Protein AF-A0A1F5VJW8-F1 (afdb_monomer_lite)

Radius of gyration: 27.47 Å; chains: 1; bounding box: 42×67×70 Å

Sequence (124 aa):
MNMHKKTFILLLICGSLFLKILLSDNPSLAISHSSYYDNNPLISVNGFIFTINHAIPSIPENLQYKNAPGYNYFLLKFKARVHAEWKSELKQLGVTLYDYIPVNTYIIKAHAESLEQIKRKPYV

pLDDT: mean 73.02, std 20.91, range [38.06, 97.5]

Structure (mmCIF, N/CA/C/O backbone):
data_AF-A0A1F5VJW8-F1
#
_entry.id   AF-A0A1F5VJW8-F1
#
loop_
_atom_site.group_PDB
_atom_site.id
_atom_site.type_symbol
_atom_site.label_atom_id
_atom_site.label_alt_id
_atom_site.label_comp_id
_atom_site.label_asym_id
_atom_site.label_entity_id
_atom_site.label_seq_id
_atom_site.pdbx_PDB_ins_code
_atom_site.Cartn_x
_atom_site.Cartn_y
_atom_site.Cartn_z
_atom_site.occupancy
_atom_site.B_iso_or_equiv
_atom_site.auth_seq_id
_atom_site.auth_comp_id
_atom_site.auth_asym_id
_atom_site.auth_atom_id
_atom_site.pdbx_PDB_model_num
ATOM 1 N N . MET A 1 1 ? -14.320 -55.282 -55.066 1.00 49.28 1 MET A N 1
ATOM 2 C CA . MET A 1 1 ? -13.474 -54.147 -55.509 1.00 49.28 1 MET A CA 1
ATOM 3 C C . MET A 1 1 ? -14.245 -52.853 -55.238 1.00 49.28 1 MET A C 1
ATOM 5 O O . MET A 1 1 ? -15.161 -52.542 -55.972 1.00 49.28 1 MET A O 1
ATOM 9 N N . ASN A 1 2 ? -14.107 -52.167 -54.102 1.00 47.38 2 ASN A N 1
ATOM 10 C CA . ASN A 1 2 ? -13.032 -51.193 -53.892 1.00 47.38 2 ASN A CA 1
ATOM 11 C C . ASN A 1 2 ? -12.956 -50.757 -52.403 1.00 47.38 2 ASN A C 1
ATOM 13 O O . ASN A 1 2 ? -13.044 -49.575 -52.076 1.00 47.38 2 ASN A O 1
ATOM 17 N N . MET A 1 3 ? -12.781 -51.715 -51.479 1.00 47.25 3 MET A N 1
ATOM 18 C CA . MET A 1 3 ? -12.440 -51.421 -50.070 1.00 47.25 3 MET A CA 1
ATOM 19 C C . MET A 1 3 ? -11.118 -50.641 -49.930 1.00 47.25 3 MET A C 1
ATOM 21 O O . MET A 1 3 ? -10.899 -49.999 -48.912 1.00 47.25 3 MET A O 1
ATOM 25 N N . HIS A 1 4 ? -10.289 -50.597 -50.979 1.00 50.44 4 HIS A N 1
ATOM 26 C CA . HIS A 1 4 ? -9.045 -49.825 -51.016 1.00 50.44 4 HIS A CA 1
ATOM 27 C C . HIS A 1 4 ? -9.227 -48.312 -51.214 1.00 50.44 4 HIS A C 1
ATOM 29 O O . HIS A 1 4 ? -8.312 -47.556 -50.905 1.00 50.44 4 HIS A O 1
ATOM 35 N N . LYS A 1 5 ? -10.394 -47.828 -51.672 1.00 50.66 5 LYS A N 1
ATOM 36 C CA . LYS A 1 5 ? -10.599 -46.379 -51.881 1.00 50.66 5 LYS A CA 1
ATOM 37 C C . LYS A 1 5 ? -10.942 -45.619 -50.596 1.00 50.66 5 LYS A C 1
ATOM 39 O O . LYS A 1 5 ? -10.561 -44.462 -50.458 1.00 50.66 5 LYS A O 1
ATOM 44 N N . LYS A 1 6 ? -11.623 -46.260 -49.637 1.00 48.91 6 LYS A N 1
ATOM 45 C CA . LYS A 1 6 ? -12.031 -45.607 -48.377 1.00 48.91 6 LYS A CA 1
ATOM 46 C C . LYS A 1 6 ? -10.858 -45.436 -47.403 1.00 48.91 6 LYS A C 1
ATOM 48 O O . LYS A 1 6 ? -10.760 -44.396 -46.761 1.00 48.91 6 LYS A O 1
ATOM 53 N N . THR A 1 7 ? -9.923 -46.386 -47.376 1.00 51.72 7 THR A N 1
ATOM 54 C CA . THR A 1 7 ? -8.691 -46.292 -46.572 1.00 51.72 7 THR A CA 1
ATOM 55 C C . THR A 1 7 ? -7.764 -45.174 -47.060 1.00 51.72 7 THR A C 1
ATOM 57 O O . THR A 1 7 ? -7.109 -44.518 -46.257 1.00 51.72 7 THR A O 1
ATOM 60 N N . PHE A 1 8 ? -7.755 -44.898 -48.367 1.00 52.75 8 PHE A N 1
ATOM 61 C CA . PHE A 1 8 ? -6.883 -43.879 -48.957 1.00 52.75 8 PHE A CA 1
ATOM 62 C C . PHE A 1 8 ? -7.337 -42.442 -48.642 1.00 52.75 8 PHE A C 1
ATOM 64 O O . PHE A 1 8 ? -6.511 -41.562 -48.416 1.00 52.75 8 PHE A O 1
ATOM 71 N N . ILE A 1 9 ? -8.651 -42.207 -48.557 1.00 52.88 9 ILE A N 1
ATOM 72 C CA . ILE A 1 9 ? -9.211 -40.887 -48.216 1.00 52.88 9 ILE A CA 1
ATOM 73 C C . ILE A 1 9 ? -9.007 -40.559 -46.727 1.00 52.88 9 ILE A C 1
ATOM 75 O O . ILE A 1 9 ? -8.719 -39.413 -46.390 1.00 52.88 9 ILE A O 1
ATOM 79 N N . LEU A 1 10 ? -9.078 -41.554 -45.834 1.00 48.97 10 LEU A N 1
ATOM 80 C CA . LEU A 1 10 ? -8.850 -41.344 -44.398 1.00 48.97 10 LEU A CA 1
ATOM 81 C C . LEU A 1 10 ? -7.377 -41.001 -44.082 1.00 48.97 10 LEU A C 1
ATOM 83 O O . LEU A 1 10 ? -7.109 -40.167 -43.219 1.00 48.97 10 LEU A O 1
ATOM 87 N N . LEU A 1 11 ? -6.425 -41.571 -44.832 1.00 51.12 11 LEU A N 1
ATOM 88 C CA . LEU A 1 11 ? -4.993 -41.250 -44.725 1.00 51.12 11 LEU A CA 1
ATOM 89 C C . LEU A 1 11 ? -4.659 -39.826 -45.208 1.00 51.12 11 LEU A C 1
ATOM 91 O O . LEU A 1 11 ? -3.816 -39.160 -44.607 1.00 51.12 11 LEU A O 1
ATOM 95 N N . LEU A 1 12 ? -5.356 -39.320 -46.231 1.00 52.62 12 LEU A N 1
ATOM 96 C CA . LEU A 1 12 ? -5.160 -37.958 -46.753 1.00 52.62 12 LEU A CA 1
ATOM 97 C C . LEU A 1 12 ? -5.634 -36.866 -45.780 1.00 52.62 12 LEU A C 1
ATOM 99 O O . LEU A 1 12 ? -4.977 -35.833 -45.644 1.00 52.62 12 LEU A O 1
ATOM 103 N N . ILE A 1 13 ? -6.732 -37.104 -45.057 1.00 53.62 13 ILE A N 1
ATOM 104 C CA . ILE A 1 13 ? -7.255 -36.148 -44.066 1.00 53.62 13 ILE A CA 1
ATOM 105 C C . ILE A 1 13 ? -6.354 -36.113 -42.820 1.00 53.62 13 ILE A C 1
ATOM 107 O O . ILE A 1 13 ? -6.091 -35.039 -42.278 1.00 53.62 13 ILE A O 1
ATOM 111 N N . CYS A 1 14 ? -5.804 -37.260 -42.407 1.00 45.69 14 CYS A N 1
ATOM 112 C CA . CYS A 1 14 ? -4.905 -37.331 -41.254 1.00 45.69 14 CYS A CA 1
ATOM 113 C C . CYS A 1 14 ? -3.530 -36.696 -41.543 1.00 45.69 14 CYS A C 1
ATOM 115 O O . CYS A 1 14 ? -2.987 -36.002 -40.685 1.00 45.69 14 CYS A O 1
ATOM 117 N N . GLY A 1 15 ? -3.000 -36.850 -42.765 1.00 44.81 15 GLY A N 1
ATOM 118 C CA . GLY A 1 15 ? -1.732 -36.230 -43.176 1.00 44.81 15 GLY A CA 1
ATOM 119 C C . GLY A 1 15 ? -1.796 -34.700 -43.277 1.00 44.81 15 GLY A C 1
ATOM 120 O O . GLY A 1 15 ? -0.874 -34.010 -42.845 1.00 44.81 15 GLY A O 1
ATOM 121 N N . SER A 1 16 ? -2.911 -34.146 -43.768 1.00 50.12 16 SER A N 1
ATOM 122 C CA . SER A 1 16 ? -3.102 -32.689 -43.846 1.00 50.12 16 SER A CA 1
ATOM 123 C C . SER A 1 16 ? -3.281 -32.029 -42.475 1.00 50.12 16 SER A C 1
ATOM 125 O O . SER A 1 16 ? -2.937 -30.854 -42.327 1.00 50.12 16 SER A O 1
ATOM 127 N N . LEU A 1 17 ? -3.854 -32.737 -41.498 1.00 47.19 17 LEU A N 1
ATOM 128 C CA . LEU A 1 17 ? -4.081 -32.192 -40.159 1.00 47.19 17 LEU A CA 1
ATOM 129 C C . LEU A 1 17 ? -2.801 -32.248 -39.309 1.00 47.19 17 LEU A C 1
ATOM 131 O O . LEU A 1 17 ? -2.538 -31.324 -38.544 1.00 47.19 17 LEU A O 1
ATOM 135 N N . PHE A 1 18 ? -1.957 -33.264 -39.518 1.00 46.53 18 PHE A N 1
ATOM 136 C CA . PHE A 1 18 ? -0.644 -33.361 -38.873 1.00 46.53 18 PHE A CA 1
ATOM 137 C C . PHE A 1 18 ? 0.361 -32.330 -39.409 1.00 46.53 18 PHE A C 1
ATOM 139 O O . PHE A 1 18 ? 1.159 -31.796 -38.642 1.00 46.53 18 PHE A O 1
ATOM 146 N N . LEU A 1 19 ? 0.285 -31.976 -40.698 1.00 42.38 19 LEU A N 1
ATOM 147 C CA . LEU A 1 19 ? 1.197 -30.991 -41.290 1.00 42.38 19 LEU A CA 1
ATOM 148 C C . LEU A 1 19 ? 0.926 -29.554 -40.809 1.00 42.38 19 LEU A C 1
ATOM 150 O O . LEU A 1 19 ? 1.855 -28.761 -40.707 1.00 42.38 19 LEU A O 1
ATOM 154 N N . LYS A 1 20 ? -0.319 -29.212 -40.446 1.00 44.72 20 LYS A N 1
ATOM 155 C CA . LYS A 1 20 ? -0.644 -27.882 -39.895 1.00 44.72 20 LYS A CA 1
ATOM 156 C C . LYS A 1 20 ? -0.227 -27.709 -38.433 1.00 44.72 20 LYS A C 1
ATOM 158 O O . LYS A 1 20 ? 0.005 -26.582 -38.014 1.00 44.72 20 LYS A O 1
ATOM 163 N N . ILE A 1 21 ? -0.099 -28.800 -37.676 1.00 50.59 21 ILE A N 1
ATOM 164 C CA . ILE A 1 21 ? 0.371 -28.762 -36.280 1.00 50.59 21 ILE A CA 1
ATOM 165 C C . ILE A 1 21 ? 1.907 -28.660 -36.221 1.00 50.59 21 ILE A C 1
ATOM 167 O O . ILE A 1 21 ? 2.442 -28.057 -35.299 1.00 50.59 21 ILE A O 1
ATOM 171 N N . LEU A 1 22 ? 2.611 -29.160 -37.242 1.00 45.88 22 LEU A N 1
ATOM 172 C CA . LEU A 1 22 ? 4.074 -29.093 -37.359 1.00 45.88 22 LEU A CA 1
ATOM 173 C C . LEU A 1 22 ? 4.621 -27.784 -37.959 1.00 45.88 22 LEU A C 1
ATOM 175 O O . LEU A 1 22 ? 5.831 -27.614 -37.994 1.00 45.88 22 LEU A O 1
ATOM 179 N N . LEU A 1 23 ? 3.760 -26.867 -38.416 1.00 44.69 23 LEU A N 1
ATOM 180 C CA . LEU A 1 23 ? 4.150 -25.565 -38.988 1.00 44.69 23 LEU A CA 1
ATOM 181 C C . LEU A 1 23 ? 3.707 -24.364 -38.138 1.00 44.69 23 LEU A C 1
ATOM 183 O O . LEU A 1 23 ? 3.850 -23.220 -38.562 1.00 44.69 23 LEU A O 1
ATOM 187 N N . SER A 1 24 ? 3.206 -24.598 -36.920 1.00 40.00 24 SER A N 1
ATOM 188 C CA . SER A 1 24 ? 3.083 -23.542 -35.910 1.00 40.00 24 SER A CA 1
ATOM 189 C C . SER A 1 24 ? 4.433 -23.329 -35.223 1.00 40.00 24 SER A C 1
ATOM 191 O O . SER A 1 24 ? 4.542 -23.398 -33.996 1.00 40.00 24 SER A O 1
ATOM 193 N N . ASP A 1 25 ? 5.456 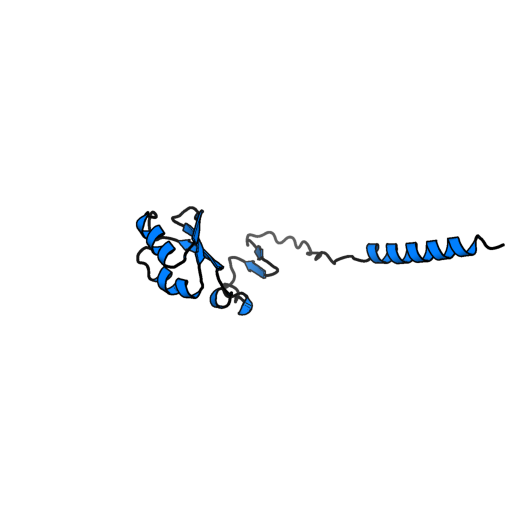-23.046 -36.023 1.00 43.00 25 ASP A N 1
ATOM 194 C CA . ASP A 1 25 ? 6.634 -22.345 -35.547 1.00 43.00 25 ASP A CA 1
ATOM 195 C C . ASP A 1 25 ? 6.154 -20.948 -35.154 1.00 43.00 25 ASP A C 1
ATOM 197 O O . ASP A 1 25 ? 6.113 -20.020 -35.961 1.00 43.00 25 ASP A O 1
ATOM 201 N N . ASN A 1 26 ? 5.729 -20.800 -33.896 1.00 48.19 26 ASN A N 1
ATOM 202 C CA . ASN A 1 26 ? 5.828 -19.506 -33.245 1.00 48.19 26 ASN A CA 1
ATOM 203 C C . ASN A 1 26 ? 7.284 -19.093 -33.453 1.00 48.19 26 ASN A C 1
ATOM 205 O O . ASN A 1 26 ? 8.153 -19.827 -32.974 1.00 48.19 26 ASN A O 1
ATOM 209 N N . PRO A 1 27 ? 7.595 -17.989 -34.152 1.00 44.06 27 PRO A N 1
ATOM 210 C CA . PRO A 1 27 ? 8.949 -17.488 -34.136 1.00 44.06 27 PRO A CA 1
ATOM 211 C C . PRO A 1 27 ? 9.201 -17.037 -32.698 1.00 44.06 27 PRO A C 1
ATOM 213 O O . PRO A 1 27 ? 8.919 -15.902 -32.316 1.00 44.06 27 PRO A O 1
ATOM 216 N N . SER A 1 28 ? 9.686 -17.959 -31.864 1.00 41.97 28 SER A N 1
ATOM 217 C CA . SER A 1 28 ? 10.406 -17.622 -30.656 1.00 41.97 28 SER A CA 1
ATOM 218 C C . SER A 1 28 ? 11.488 -16.674 -31.130 1.00 41.97 28 SER A C 1
ATOM 220 O O . SER A 1 28 ? 12.341 -17.071 -31.924 1.00 41.97 28 SER A O 1
ATOM 222 N N . LEU A 1 29 ? 11.352 -15.412 -30.727 1.00 42.19 29 LEU A N 1
ATOM 223 C CA . LEU A 1 29 ? 12.273 -14.323 -30.993 1.00 42.19 29 LEU A CA 1
ATOM 224 C C . LEU A 1 29 ? 13.698 -14.866 -30.899 1.00 42.19 29 LEU A C 1
ATOM 226 O O . LEU A 1 29 ? 14.205 -15.114 -29.805 1.00 42.19 29 LEU A O 1
ATOM 230 N N . ALA A 1 30 ? 14.319 -15.106 -32.052 1.00 38.06 30 ALA A N 1
ATOM 231 C CA . ALA A 1 30 ? 15.723 -15.442 -32.128 1.00 38.06 30 ALA A CA 1
ATOM 232 C C . ALA A 1 30 ? 16.473 -14.163 -31.757 1.00 38.06 30 ALA A C 1
ATOM 234 O O . ALA A 1 30 ? 16.794 -13.333 -32.606 1.00 38.06 30 ALA A O 1
ATOM 235 N N . ILE A 1 31 ? 16.669 -13.959 -30.455 1.00 45.03 31 ILE A N 1
ATOM 236 C CA . ILE A 1 31 ? 17.540 -12.913 -29.944 1.00 45.03 31 ILE A CA 1
ATOM 237 C C . ILE A 1 31 ? 18.945 -13.331 -30.364 1.00 45.03 31 ILE A C 1
ATOM 239 O O . ILE A 1 31 ? 19.532 -14.261 -29.810 1.00 45.03 31 ILE A O 1
ATOM 243 N N . SER A 1 32 ? 19.443 -12.662 -31.402 1.00 39.34 32 SER A N 1
ATOM 244 C CA . SER A 1 32 ? 20.856 -12.618 -31.751 1.00 39.34 32 SER A CA 1
ATOM 245 C C . SER A 1 32 ? 21.653 -12.389 -30.463 1.00 39.34 32 SER A C 1
ATOM 247 O O . SER A 1 32 ? 21.560 -11.326 -29.848 1.00 39.34 32 SER A O 1
ATOM 249 N N . HIS A 1 33 ? 22.379 -13.417 -30.018 1.00 43.47 33 HIS A N 1
ATOM 250 C CA . HIS A 1 33 ? 23.322 -13.334 -28.906 1.00 43.47 33 HIS A CA 1
ATOM 251 C C . HIS A 1 33 ? 24.513 -12.478 -29.359 1.00 43.47 33 HIS A C 1
ATOM 253 O O . HIS A 1 33 ? 25.561 -12.982 -29.758 1.00 43.47 33 HIS A O 1
ATOM 259 N N . SER A 1 34 ? 24.327 -11.161 -29.345 1.00 42.00 34 SER A N 1
ATOM 260 C CA . SER A 1 34 ? 25.424 -10.203 -29.359 1.00 42.00 34 SER A CA 1
ATOM 261 C C . SER A 1 34 ? 26.086 -10.245 -27.985 1.00 42.00 34 SER A C 1
ATOM 263 O O . SER A 1 34 ? 25.433 -10.037 -26.962 1.00 42.00 34 SER A O 1
ATOM 265 N N . SER A 1 35 ? 27.379 -10.557 -27.964 1.00 43.97 35 SER A N 1
ATOM 266 C CA . SER A 1 35 ? 28.250 -10.693 -26.795 1.00 43.97 35 SER A CA 1
ATOM 267 C C . SER A 1 35 ? 28.555 -9.346 -26.123 1.00 43.97 35 SER A C 1
ATOM 269 O O . SER A 1 35 ? 29.714 -8.985 -25.935 1.00 43.97 35 SER A O 1
ATOM 271 N N . TYR A 1 36 ? 27.513 -8.599 -25.768 1.00 41.34 36 TYR A N 1
ATOM 272 C CA . TYR A 1 36 ? 27.586 -7.323 -25.061 1.00 41.34 36 TYR A CA 1
ATOM 273 C C . TYR A 1 36 ? 27.004 -7.480 -23.648 1.00 41.34 36 TYR A C 1
ATOM 275 O O . TYR A 1 36 ? 26.080 -6.779 -23.241 1.00 41.34 36 TYR A O 1
ATOM 283 N N . TYR A 1 37 ? 27.509 -8.459 -22.895 1.00 46.69 37 TYR A N 1
ATOM 284 C CA . TYR A 1 37 ? 27.322 -8.470 -21.447 1.00 46.69 37 TYR A CA 1
ATOM 285 C C . TYR A 1 37 ? 28.237 -7.401 -20.856 1.00 46.69 37 TYR A C 1
ATOM 287 O O . TYR A 1 37 ? 29.388 -7.684 -20.545 1.00 46.69 37 TYR A O 1
ATOM 295 N N . ASP A 1 38 ? 27.727 -6.176 -20.721 1.00 48.44 38 ASP A N 1
ATOM 296 C CA . ASP A 1 38 ? 28.375 -5.168 -19.885 1.00 48.44 38 ASP A CA 1
ATOM 297 C C . ASP A 1 38 ? 27.319 -4.282 -19.188 1.00 48.44 38 ASP A C 1
ATOM 299 O O . ASP A 1 38 ? 26.809 -3.287 -19.701 1.00 48.44 38 ASP A O 1
ATOM 303 N N . ASN A 1 39 ? 26.957 -4.738 -17.986 1.00 52.50 39 ASN A N 1
ATOM 304 C CA . ASN A 1 39 ? 26.549 -3.964 -16.804 1.00 52.50 39 ASN A CA 1
ATOM 305 C C . ASN A 1 39 ? 25.221 -3.192 -16.765 1.00 52.50 39 ASN A C 1
ATOM 307 O O . ASN A 1 39 ? 24.956 -2.546 -15.752 1.00 52.50 39 ASN A O 1
ATOM 311 N N . ASN A 1 40 ? 24.341 -3.292 -17.759 1.00 55.50 40 ASN A N 1
ATOM 312 C CA . ASN A 1 40 ? 22.993 -2.723 -17.645 1.00 55.50 40 ASN A CA 1
ATOM 313 C C . ASN A 1 40 ? 21.947 -3.811 -17.370 1.00 55.50 40 ASN A C 1
ATOM 315 O O . ASN A 1 40 ? 21.619 -4.552 -18.296 1.00 55.50 40 ASN A O 1
ATOM 319 N N . PRO A 1 41 ? 21.381 -3.924 -16.147 1.00 56.91 41 PRO A N 1
ATOM 320 C CA . PRO A 1 41 ? 20.227 -4.782 -15.919 1.00 56.91 41 PRO A CA 1
ATOM 321 C C . PRO A 1 41 ? 19.069 -4.309 -16.805 1.00 56.91 41 PRO A C 1
ATOM 323 O O . PRO A 1 41 ? 18.421 -3.293 -16.548 1.00 56.91 41 PRO A O 1
ATOM 326 N N . LEU A 1 42 ? 18.857 -5.055 -17.886 1.00 62.47 42 LEU A N 1
ATOM 327 C CA . LEU A 1 42 ? 17.676 -5.004 -18.730 1.00 62.47 42 LEU A CA 1
ATOM 328 C C . LEU A 1 42 ? 16.549 -5.696 -17.967 1.00 62.47 42 LEU A C 1
ATOM 330 O O . LEU A 1 42 ? 16.562 -6.912 -17.783 1.00 62.47 42 LEU A O 1
ATOM 334 N N . ILE A 1 43 ? 15.581 -4.916 -17.502 1.00 66.31 43 ILE A N 1
ATOM 335 C CA . ILE A 1 43 ? 14.346 -5.433 -16.918 1.00 66.31 43 ILE A CA 1
ATOM 336 C C . ILE A 1 43 ? 13.322 -5.484 -18.048 1.00 66.31 43 ILE A C 1
ATOM 338 O O . ILE A 1 43 ? 13.101 -4.473 -18.710 1.00 66.31 43 ILE A O 1
ATOM 342 N N . SER A 1 44 ? 12.690 -6.637 -18.280 1.00 62.81 44 SER A N 1
ATOM 343 C CA . SER A 1 44 ? 11.586 -6.749 -19.236 1.00 62.81 44 SER A CA 1
ATOM 344 C C . SER A 1 44 ? 10.294 -7.185 -18.555 1.00 62.81 44 SER A C 1
ATOM 346 O O . SER A 1 44 ? 10.282 -8.168 -17.818 1.00 62.81 44 SER A O 1
ATOM 348 N N . VAL A 1 45 ? 9.206 -6.454 -18.804 1.00 64.81 45 VAL A N 1
ATOM 349 C CA . VAL A 1 45 ? 7.857 -6.772 -18.312 1.00 64.81 45 VAL A CA 1
ATOM 350 C C . VAL A 1 45 ? 6.869 -6.575 -19.458 1.00 64.81 45 VAL A C 1
ATOM 352 O O . VAL A 1 45 ? 6.756 -5.474 -19.987 1.00 64.81 45 VAL A O 1
ATOM 355 N N . ASN A 1 46 ? 6.148 -7.628 -19.856 1.00 62.06 46 ASN A N 1
ATOM 356 C CA . ASN A 1 46 ? 5.140 -7.591 -20.931 1.00 62.06 46 ASN A CA 1
ATOM 357 C C . ASN A 1 46 ? 5.632 -6.948 -22.246 1.00 62.06 46 ASN A C 1
ATOM 359 O O . ASN A 1 46 ? 4.909 -6.179 -22.875 1.00 62.06 46 ASN A O 1
ATOM 363 N N . GLY A 1 47 ? 6.876 -7.227 -22.649 1.00 65.31 47 GLY A N 1
ATOM 364 C CA . GLY A 1 47 ? 7.472 -6.670 -23.871 1.00 65.31 47 GLY A CA 1
ATOM 365 C C . GLY A 1 47 ? 8.005 -5.240 -23.731 1.00 65.31 47 GLY A C 1
ATOM 366 O O . GLY A 1 47 ? 8.649 -4.744 -24.652 1.00 65.31 47 GLY A O 1
ATOM 367 N N . PHE A 1 48 ? 7.817 -4.594 -22.577 1.00 61.41 48 PHE A N 1
ATOM 368 C CA . PHE A 1 48 ? 8.493 -3.342 -22.253 1.00 61.41 48 PHE A CA 1
ATOM 369 C C . PHE A 1 48 ? 9.874 -3.646 -21.699 1.00 61.41 48 PHE A C 1
ATOM 371 O O . PHE A 1 48 ? 10.007 -4.449 -20.777 1.00 61.41 48 PHE A O 1
ATOM 378 N N . ILE A 1 49 ? 10.892 -3.015 -22.272 1.00 65.06 49 ILE A N 1
ATOM 379 C CA . ILE A 1 49 ? 12.288 -3.171 -21.879 1.00 65.06 49 ILE A CA 1
ATOM 380 C C . ILE A 1 49 ? 12.733 -1.872 -21.205 1.00 65.06 49 ILE A C 1
ATOM 382 O O . ILE A 1 49 ? 12.617 -0.793 -21.784 1.00 65.06 49 ILE A O 1
ATOM 386 N N . PHE A 1 50 ? 13.241 -1.987 -19.982 1.00 67.75 50 PHE A N 1
ATOM 387 C CA . PHE A 1 50 ? 13.729 -0.885 -19.164 1.00 67.75 50 PHE A CA 1
ATOM 388 C C . PHE A 1 50 ? 15.208 -1.119 -18.869 1.00 67.75 50 PHE A C 1
ATOM 390 O O . PHE A 1 50 ? 15.604 -2.208 -18.455 1.00 67.75 50 PHE A O 1
ATOM 397 N N . THR A 1 51 ? 16.022 -0.087 -19.046 1.00 67.31 51 THR A N 1
ATOM 398 C CA . THR A 1 51 ? 17.429 -0.080 -18.633 1.00 67.31 51 THR A CA 1
ATOM 399 C C . THR A 1 51 ? 17.602 0.961 -17.540 1.00 67.31 51 THR A C 1
ATOM 401 O O . THR A 1 51 ? 17.144 2.090 -17.711 1.00 67.31 51 THR A O 1
ATOM 404 N N . ILE A 1 52 ? 18.296 0.618 -16.454 1.00 67.12 52 ILE A N 1
ATOM 405 C CA . ILE A 1 52 ? 18.506 1.517 -15.300 1.00 67.12 52 ILE A CA 1
ATOM 406 C C . ILE A 1 52 ? 19.154 2.868 -15.653 1.00 67.12 52 ILE A C 1
ATOM 408 O O . ILE A 1 52 ? 18.964 3.837 -14.928 1.00 67.12 52 ILE A O 1
ATOM 412 N N . ASN A 1 53 ? 19.876 2.939 -16.775 1.00 67.75 53 ASN A N 1
ATOM 413 C CA . ASN A 1 53 ? 20.617 4.124 -17.209 1.00 67.75 53 ASN A CA 1
ATOM 414 C C . ASN A 1 53 ? 19.864 4.989 -18.233 1.00 67.75 53 ASN A C 1
ATOM 416 O O . ASN A 1 53 ? 20.411 5.982 -18.706 1.00 67.75 53 ASN A O 1
ATOM 420 N N . HIS A 1 54 ? 18.636 4.622 -18.606 1.00 63.31 54 HIS A N 1
ATOM 421 C CA . HIS A 1 54 ? 17.818 5.421 -19.519 1.00 63.31 54 HIS A CA 1
ATOM 422 C C . HIS A 1 54 ? 16.683 6.108 -18.761 1.00 63.31 54 HIS A C 1
ATOM 424 O O . HIS A 1 54 ? 16.280 5.681 -17.680 1.00 63.31 54 HIS A O 1
ATOM 430 N N . ALA A 1 55 ? 16.172 7.196 -19.345 1.00 63.81 55 ALA A N 1
ATOM 431 C CA . ALA A 1 55 ? 15.009 7.903 -18.829 1.00 63.81 55 ALA A CA 1
ATOM 432 C C . ALA A 1 55 ? 13.851 6.928 -18.561 1.00 63.81 55 ALA A C 1
ATOM 434 O O . ALA A 1 55 ? 13.644 5.979 -19.319 1.00 63.81 55 ALA A O 1
ATOM 435 N N . ILE A 1 56 ? 13.094 7.187 -17.489 1.00 65.62 56 ILE A N 1
ATOM 436 C CA . ILE A 1 56 ? 11.871 6.448 -17.159 1.00 65.62 56 ILE A CA 1
ATOM 437 C C . ILE A 1 56 ? 10.995 6.436 -18.420 1.00 65.62 56 ILE A C 1
ATOM 439 O O . ILE A 1 56 ? 10.613 7.516 -18.884 1.00 65.62 56 ILE A O 1
ATOM 443 N N . PRO A 1 57 ? 10.703 5.270 -19.020 1.00 69.75 57 PRO A N 1
ATOM 444 C CA . PRO A 1 57 ? 9.934 5.250 -20.248 1.00 69.75 57 PRO A CA 1
ATOM 445 C C . PRO A 1 57 ? 8.519 5.740 -19.967 1.00 69.75 57 PRO A C 1
ATOM 447 O O . PRO A 1 57 ? 7.940 5.484 -18.908 1.00 69.75 57 PRO A O 1
ATOM 450 N N . SER A 1 58 ? 7.967 6.458 -20.941 1.00 75.75 58 SER A N 1
ATOM 451 C CA . SER A 1 58 ? 6.588 6.919 -20.866 1.00 75.75 58 SER A CA 1
ATOM 452 C C . SER A 1 58 ? 5.660 5.711 -20.771 1.00 75.75 58 SER A C 1
ATOM 454 O O . SER A 1 58 ? 5.662 4.845 -21.647 1.00 75.75 58 SER A O 1
ATOM 456 N N . ILE A 1 59 ? 4.885 5.639 -19.690 1.00 75.56 59 ILE A N 1
ATOM 457 C CA . ILE A 1 59 ? 3.895 4.582 -19.495 1.00 75.56 59 ILE A CA 1
ATOM 458 C C . ILE A 1 59 ? 2.673 4.930 -20.360 1.00 75.56 59 ILE A C 1
ATOM 460 O O . ILE A 1 59 ? 2.103 6.011 -20.164 1.00 75.56 59 ILE A O 1
ATOM 464 N N . PRO A 1 60 ? 2.239 4.050 -21.285 1.00 77.31 60 PRO A N 1
ATOM 465 C CA . PRO A 1 60 ? 1.037 4.262 -22.090 1.00 77.31 60 PRO A CA 1
ATOM 466 C C . PRO A 1 60 ? -0.176 4.608 -21.230 1.00 77.31 60 PRO A C 1
ATOM 468 O O . PRO A 1 60 ? -0.334 4.067 -20.138 1.00 77.31 60 PRO A O 1
ATOM 471 N N . GLU A 1 61 ? -1.049 5.492 -21.712 1.00 79.38 61 GLU A N 1
ATOM 472 C CA . GLU A 1 61 ? -2.180 6.008 -20.929 1.00 79.38 61 GLU A CA 1
ATOM 473 C C . GLU A 1 61 ? -3.081 4.894 -20.372 1.00 79.38 61 GLU A C 1
ATOM 475 O O . GLU A 1 61 ? -3.498 4.952 -19.216 1.00 79.38 61 GLU A O 1
ATOM 480 N N . ASN A 1 62 ? -3.303 3.833 -21.145 1.00 74.25 62 ASN A N 1
ATOM 481 C CA . ASN A 1 62 ? -4.085 2.664 -20.742 1.00 74.25 62 ASN A CA 1
ATOM 482 C C . ASN A 1 62 ? -3.404 1.783 -19.675 1.00 74.25 62 ASN A C 1
ATOM 484 O O . ASN A 1 62 ? -4.056 0.912 -19.107 1.00 74.25 62 ASN A O 1
ATOM 488 N N . LEU A 1 63 ? -2.109 1.982 -19.416 1.00 73.31 63 LEU A N 1
ATOM 489 C CA . LEU A 1 63 ? -1.340 1.296 -18.373 1.00 73.31 63 LEU A CA 1
ATOM 490 C C . LEU A 1 63 ? -1.051 2.200 -17.165 1.00 73.31 63 LEU A C 1
ATOM 492 O O . LEU A 1 63 ? -0.457 1.753 -16.183 1.00 73.31 63 LEU A O 1
ATOM 496 N N . GLN A 1 64 ? -1.457 3.473 -17.206 1.00 77.69 64 GLN A N 1
ATOM 497 C CA . GLN A 1 64 ? -1.303 4.375 -16.070 1.00 77.69 64 GLN A CA 1
ATOM 498 C C . GLN A 1 64 ? -2.318 4.012 -14.983 1.00 77.69 64 GLN A C 1
ATOM 500 O O . GLN A 1 64 ? -3.518 3.939 -15.234 1.00 77.69 64 GLN A O 1
ATOM 505 N N . TYR A 1 65 ? -1.847 3.850 -13.744 1.00 75.69 65 TYR A N 1
ATOM 506 C CA . TYR A 1 65 ? -2.680 3.414 -12.614 1.00 75.69 65 TYR A CA 1
ATOM 507 C C . TYR A 1 65 ? -3.912 4.301 -12.363 1.00 75.69 65 TYR A C 1
ATOM 509 O O . TYR A 1 65 ? -4.917 3.815 -11.857 1.00 75.69 65 TYR A O 1
ATOM 517 N N . LYS A 1 66 ? -3.853 5.592 -12.723 1.00 74.19 66 LYS A N 1
ATOM 518 C CA . LYS A 1 66 ? -4.985 6.529 -12.610 1.00 74.19 66 LYS A CA 1
ATOM 519 C C . LYS A 1 66 ? -6.168 6.166 -13.514 1.00 74.19 66 LYS A C 1
ATOM 521 O O . LYS A 1 66 ? -7.284 6.577 -13.232 1.00 74.19 66 LYS A O 1
ATOM 526 N N . ASN A 1 67 ? -5.914 5.399 -14.571 1.00 73.75 67 ASN A N 1
ATOM 527 C CA . ASN A 1 67 ? -6.905 4.977 -15.555 1.00 73.75 67 ASN A CA 1
ATOM 528 C C . ASN A 1 67 ? -7.317 3.509 -15.357 1.00 73.75 67 ASN A C 1
ATOM 530 O O . ASN A 1 67 ? -8.147 2.998 -16.105 1.00 73.75 67 ASN A O 1
ATOM 534 N N . ALA A 1 68 ? -6.736 2.819 -14.369 1.00 72.69 68 ALA A N 1
ATOM 535 C CA . ALA A 1 68 ? -7.069 1.436 -14.073 1.00 72.69 68 ALA A CA 1
ATOM 536 C C . ALA A 1 68 ? -8.383 1.383 -13.269 1.00 72.69 68 ALA A C 1
ATOM 538 O O . ALA A 1 68 ? -8.442 1.938 -12.167 1.00 72.69 68 ALA A O 1
ATOM 539 N N . PRO A 1 69 ? -9.442 0.727 -13.776 1.00 75.38 69 PRO A N 1
ATOM 540 C CA . PRO A 1 69 ? -10.727 0.690 -13.089 1.00 75.38 69 PRO A CA 1
ATOM 541 C C . PRO A 1 69 ? -10.644 -0.098 -11.772 1.00 75.38 69 PRO A C 1
ATOM 543 O O . PRO A 1 69 ? -9.985 -1.135 -11.687 1.00 75.38 69 PRO A O 1
ATOM 546 N N . GLY A 1 70 ? -11.363 0.367 -10.748 1.00 85.50 70 GLY A N 1
ATOM 547 C CA . GLY A 1 70 ? -11.568 -0.365 -9.499 1.00 85.50 70 GLY A CA 1
ATOM 5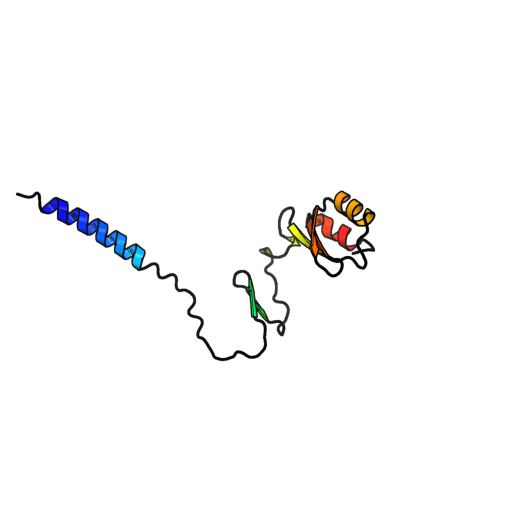48 C C . GLY A 1 70 ? -10.363 -0.399 -8.549 1.00 85.50 70 GLY A C 1
ATOM 549 O O . GLY A 1 70 ? -9.603 0.560 -8.410 1.00 85.50 70 GLY A O 1
ATOM 550 N N . TYR A 1 71 ? -10.242 -1.508 -7.813 1.00 89.19 71 TYR A N 1
ATOM 551 C CA . TYR A 1 71 ? -9.215 -1.695 -6.787 1.00 89.19 71 TYR A CA 1
ATOM 552 C C . TYR A 1 71 ? -7.926 -2.256 -7.380 1.00 89.19 71 TYR A C 1
ATOM 554 O O . TYR A 1 71 ? -7.889 -3.408 -7.819 1.00 89.19 71 TYR A O 1
ATOM 562 N N . ASN A 1 72 ? -6.856 -1.475 -7.283 1.00 90.75 72 ASN A N 1
ATOM 563 C CA . ASN A 1 72 ? -5.542 -1.801 -7.822 1.00 90.75 72 ASN A CA 1
ATOM 564 C C . ASN A 1 72 ? -4.522 -2.034 -6.706 1.00 90.75 72 ASN A C 1
ATOM 566 O O . ASN A 1 72 ? -4.740 -1.640 -5.556 1.00 90.75 72 ASN A O 1
ATOM 570 N N . TYR A 1 73 ? -3.418 -2.694 -7.054 1.00 92.81 73 TYR A N 1
ATOM 571 C CA . TYR A 1 73 ? -2.325 -2.981 -6.131 1.00 92.81 73 TYR A CA 1
ATOM 572 C C . TYR A 1 73 ? -1.278 -1.869 -6.149 1.00 92.81 73 TYR A C 1
ATOM 574 O O . TYR A 1 73 ? -0.868 -1.413 -7.215 1.00 92.81 73 TYR A O 1
ATOM 582 N N . PHE A 1 74 ? -0.817 -1.470 -4.966 1.00 93.06 74 PHE A N 1
ATOM 583 C CA . PHE A 1 74 ? 0.199 -0.436 -4.787 1.00 93.06 74 PHE A CA 1
ATOM 584 C C . PHE A 1 74 ? 1.206 -0.837 -3.714 1.00 93.06 74 PHE A C 1
ATOM 586 O O . PHE A 1 74 ? 0.907 -1.637 -2.828 1.00 93.06 74 PHE A O 1
ATOM 593 N N . LEU A 1 75 ? 2.387 -0.225 -3.771 1.00 94.75 75 LEU A N 1
ATOM 594 C CA . LEU A 1 75 ? 3.342 -0.236 -2.672 1.00 94.75 75 LEU A CA 1
ATOM 595 C C . LEU A 1 75 ? 3.152 1.027 -1.838 1.00 94.75 75 LEU A C 1
ATOM 597 O O . LEU A 1 75 ? 3.307 2.139 -2.344 1.00 94.75 75 LEU A O 1
ATOM 601 N N . LEU A 1 76 ? 2.825 0.852 -0.562 1.00 95.81 76 LEU A N 1
ATOM 602 C CA . LEU A 1 76 ? 2.707 1.939 0.397 1.00 95.81 76 LEU A CA 1
ATOM 603 C C . LEU A 1 76 ? 3.911 1.923 1.329 1.00 95.81 76 LEU A C 1
ATOM 605 O O . LEU A 1 76 ? 4.011 1.056 2.198 1.00 95.81 76 LEU A O 1
ATOM 609 N N . LYS A 1 77 ? 4.812 2.885 1.149 1.00 96.50 77 LYS A N 1
ATOM 610 C CA . LYS A 1 77 ? 5.936 3.108 2.054 1.00 96.50 77 LYS A CA 1
ATOM 611 C C . LYS A 1 77 ? 5.522 4.074 3.157 1.00 96.50 77 LYS A C 1
ATOM 613 O O . LYS A 1 77 ? 4.961 5.124 2.876 1.00 96.50 77 LYS A O 1
ATOM 618 N N . PHE A 1 78 ? 5.823 3.715 4.395 1.00 96.19 78 PHE A N 1
ATOM 619 C CA . PHE A 1 78 ? 5.634 4.556 5.566 1.00 96.19 78 PHE A CA 1
ATOM 620 C C . PHE A 1 78 ? 6.953 5.243 5.934 1.00 96.19 78 PHE A C 1
ATOM 622 O O . PHE A 1 78 ? 8.040 4.672 5.784 1.00 96.19 78 PHE A O 1
ATOM 629 N N . LYS A 1 79 ? 6.869 6.460 6.475 1.00 94.75 79 LYS A N 1
ATOM 630 C CA . LYS A 1 79 ? 8.034 7.248 6.911 1.00 94.75 79 LYS A CA 1
ATOM 631 C C . LYS A 1 79 ? 8.762 6.650 8.119 1.00 94.75 79 LYS A C 1
ATOM 633 O O . LYS A 1 79 ? 9.942 6.920 8.316 1.00 94.75 79 LYS A O 1
ATOM 638 N N . ALA A 1 80 ? 8.077 5.838 8.921 1.00 93.75 80 ALA A N 1
ATOM 639 C CA . ALA A 1 80 ? 8.617 5.215 10.127 1.00 93.75 80 ALA A CA 1
ATOM 640 C C . ALA A 1 80 ? 8.010 3.821 10.354 1.00 93.75 80 ALA A C 1
ATOM 642 O O . ALA A 1 80 ? 7.227 3.331 9.535 1.00 93.75 80 ALA A O 1
ATOM 643 N N . ARG A 1 81 ? 8.383 3.182 11.474 1.00 92.62 81 ARG A N 1
ATOM 644 C CA . ARG A 1 81 ? 7.799 1.905 11.905 1.00 92.62 81 ARG A CA 1
ATOM 645 C C . ARG A 1 81 ? 6.274 2.018 11.896 1.00 92.62 81 ARG A C 1
ATOM 647 O O . ARG A 1 81 ? 5.719 2.969 12.425 1.00 92.62 81 ARG A O 1
ATOM 654 N N . VAL A 1 82 ? 5.609 1.037 11.294 1.00 93.00 82 VAL A N 1
ATOM 655 C CA . VAL A 1 82 ? 4.156 1.079 11.100 1.00 93.00 82 VAL A CA 1
ATOM 656 C C . VAL A 1 82 ? 3.422 0.793 12.406 1.00 93.00 82 VAL A C 1
ATOM 658 O O . VAL A 1 82 ? 3.579 -0.283 12.987 1.00 93.00 82 VAL A O 1
ATOM 661 N N . HIS A 1 83 ? 2.581 1.736 12.825 1.00 94.56 83 HIS A N 1
ATOM 662 C CA . HIS A 1 83 ? 1.736 1.612 14.007 1.00 94.56 83 HIS A CA 1
ATOM 663 C C . HIS A 1 83 ? 0.342 1.037 13.684 1.00 94.56 83 HIS A C 1
ATOM 665 O O . HIS A 1 83 ? -0.092 1.005 12.528 1.00 94.56 83 HIS A O 1
ATOM 671 N N . ALA A 1 84 ? -0.361 0.517 14.696 1.00 95.44 84 ALA A N 1
ATOM 672 C CA . ALA A 1 84 ? -1.655 -0.147 14.508 1.00 95.44 84 ALA A CA 1
ATOM 673 C C . ALA A 1 84 ? -2.757 0.841 14.094 1.00 95.44 84 ALA A C 1
ATOM 675 O O . ALA A 1 84 ? -3.560 0.537 13.209 1.00 95.44 84 ALA A O 1
ATOM 676 N N . GLU A 1 85 ? -2.736 2.035 14.675 1.00 96.75 85 GLU A N 1
ATOM 677 C CA . GLU A 1 85 ? -3.631 3.151 14.393 1.00 96.75 85 GLU A CA 1
ATOM 678 C C . GLU A 1 85 ? -3.570 3.579 12.921 1.00 96.75 85 GLU A C 1
ATOM 680 O O . GLU A 1 85 ? -4.611 3.704 12.280 1.00 96.75 85 GLU A O 1
ATOM 685 N N . TRP A 1 86 ? -2.374 3.661 12.329 1.00 96.81 86 TRP A N 1
ATOM 686 C CA . TRP A 1 86 ? -2.205 4.023 10.917 1.00 96.81 86 TRP A CA 1
ATOM 687 C C . TRP A 1 86 ? -2.830 2.981 9.989 1.00 96.81 86 TRP A C 1
ATOM 689 O O . TRP A 1 86 ? -3.491 3.319 9.011 1.00 96.81 86 TRP A O 1
ATOM 699 N N . LYS A 1 87 ? -2.682 1.691 10.317 1.00 95.81 87 LYS A N 1
ATOM 700 C CA . LYS A 1 87 ? -3.332 0.608 9.562 1.00 95.81 87 LYS A CA 1
ATOM 701 C C . LYS A 1 87 ? -4.853 0.691 9.670 1.00 95.81 87 LYS A C 1
ATOM 703 O O . LYS A 1 87 ? -5.540 0.426 8.688 1.00 95.81 87 LYS A O 1
ATOM 708 N N . SER A 1 88 ? -5.375 1.041 10.846 1.00 96.81 88 SER A N 1
ATOM 709 C CA . SER A 1 88 ? -6.814 1.210 11.061 1.00 96.81 88 SER A CA 1
ATOM 710 C C . SER A 1 88 ? -7.371 2.382 10.253 1.00 96.81 88 SER A C 1
ATOM 712 O O . SER A 1 88 ? -8.379 2.221 9.568 1.00 96.81 88 SER A O 1
ATOM 714 N N . GLU A 1 89 ? -6.690 3.529 10.260 1.00 96.44 89 GLU A N 1
ATOM 715 C CA . GLU A 1 89 ? -7.069 4.686 9.442 1.00 96.44 89 GLU A CA 1
ATOM 716 C C . GLU A 1 89 ? -7.086 4.356 7.946 1.00 96.44 89 GLU A C 1
ATOM 718 O O . GLU A 1 89 ? -8.029 4.709 7.244 1.00 96.44 89 GLU A O 1
ATOM 723 N N . LEU A 1 90 ? -6.066 3.656 7.443 1.00 96.62 90 LEU A N 1
ATOM 724 C CA . LEU A 1 90 ? -6.012 3.260 6.034 1.00 96.62 90 LEU A CA 1
ATOM 725 C C . LEU A 1 90 ? -7.168 2.322 5.666 1.00 96.62 90 LEU A C 1
ATOM 727 O O . LEU A 1 90 ? -7.788 2.493 4.617 1.00 96.62 90 LEU A O 1
ATOM 731 N N . LYS A 1 91 ? -7.519 1.374 6.540 1.00 96.19 91 LYS A N 1
ATOM 732 C CA . LYS A 1 91 ? -8.680 0.496 6.327 1.00 96.19 91 LYS A CA 1
ATOM 733 C C . LYS A 1 91 ? -9.994 1.273 6.240 1.00 96.19 91 LYS A C 1
ATOM 735 O O . LYS A 1 91 ? -10.836 0.923 5.418 1.00 96.19 91 LYS A O 1
ATOM 740 N N . GLN A 1 92 ? -10.156 2.345 7.019 1.00 96.19 92 GLN A N 1
ATOM 741 C CA . GLN A 1 92 ? -11.332 3.224 6.929 1.00 96.19 92 GLN A CA 1
ATOM 742 C C . GLN A 1 92 ? -11.428 3.951 5.577 1.00 96.19 92 GLN A C 1
ATOM 744 O O . GLN A 1 92 ? -12.525 4.282 5.144 1.00 96.19 92 GLN A O 1
ATOM 749 N N . LEU A 1 93 ? -10.304 4.135 4.874 1.00 94.69 93 LEU A N 1
ATOM 750 C CA . LEU A 1 93 ? -10.252 4.673 3.506 1.00 94.69 93 LEU A CA 1
ATOM 751 C C . LEU A 1 93 ? -10.483 3.606 2.419 1.00 94.69 93 L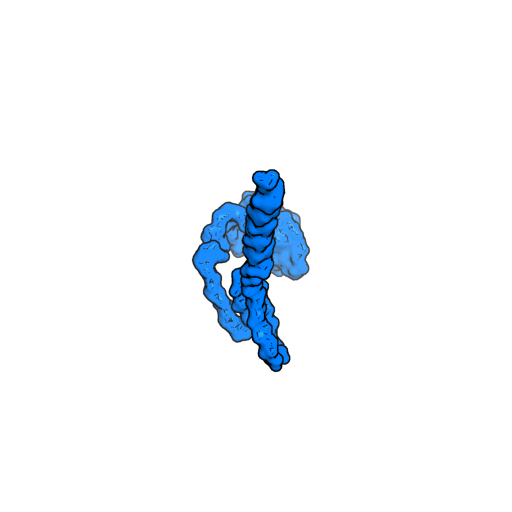EU A C 1
ATOM 753 O O . LEU A 1 93 ? -10.246 3.854 1.233 1.00 94.69 93 LEU A O 1
ATOM 757 N N . GLY A 1 94 ? -10.901 2.400 2.815 1.00 94.56 94 GLY A N 1
ATOM 758 C CA . GLY A 1 94 ? -11.111 1.273 1.911 1.00 94.56 94 GLY A CA 1
ATOM 759 C C . GLY A 1 94 ? -9.819 0.572 1.484 1.00 94.56 94 GLY A C 1
ATOM 760 O O . GLY A 1 94 ? -9.833 -0.176 0.508 1.00 94.56 94 GLY A O 1
ATOM 761 N N . VAL A 1 95 ? -8.697 0.797 2.180 1.00 96.62 95 VAL A N 1
ATOM 762 C CA . VAL A 1 95 ? -7.424 0.133 1.869 1.00 96.62 95 VAL A CA 1
ATOM 763 C C . VAL A 1 95 ? -7.383 -1.265 2.474 1.00 96.62 95 VAL A C 1
ATOM 765 O O . VAL A 1 95 ? -7.565 -1.453 3.677 1.00 96.62 95 VAL A O 1
ATOM 768 N N . THR A 1 96 ? -7.050 -2.255 1.652 1.00 97.50 96 THR A N 1
ATOM 769 C CA . THR A 1 96 ? -6.687 -3.598 2.122 1.00 97.50 96 THR A CA 1
ATOM 770 C C . THR A 1 96 ? -5.171 -3.696 2.214 1.00 97.50 96 THR A C 1
ATOM 772 O O . THR A 1 96 ? -4.492 -3.481 1.216 1.00 97.50 96 THR A O 1
ATOM 775 N N . LEU A 1 97 ? -4.629 -4.014 3.391 1.00 96.56 97 LEU A N 1
ATOM 776 C CA . LEU A 1 97 ? -3.198 -4.277 3.563 1.00 96.56 97 LEU A CA 1
ATOM 777 C C . LEU A 1 97 ? -2.936 -5.780 3.421 1.00 96.56 97 LEU A C 1
ATOM 779 O O . LEU A 1 97 ? -3.601 -6.568 4.092 1.00 96.56 97 LEU A O 1
ATOM 783 N N . TYR A 1 98 ? -1.979 -6.147 2.571 1.00 96.19 98 TYR A N 1
ATOM 784 C CA . TYR A 1 98 ? -1.504 -7.518 2.386 1.00 96.19 98 TYR A CA 1
ATOM 785 C C . TYR A 1 98 ? -0.163 -7.699 3.106 1.00 96.19 98 TYR A C 1
ATOM 787 O O . TYR A 1 98 ? -0.074 -7.475 4.314 1.00 96.19 98 TYR A O 1
ATOM 795 N N . ASP A 1 99 ? 0.880 -8.073 2.368 1.00 94.31 99 ASP A N 1
ATOM 796 C CA . ASP A 1 99 ? 2.175 -8.415 2.928 1.00 94.31 99 ASP A CA 1
ATOM 797 C C . ASP A 1 99 ? 3.032 -7.192 3.224 1.00 94.31 99 ASP A C 1
ATOM 799 O O . ASP A 1 99 ? 2.993 -6.161 2.540 1.00 94.31 99 ASP A O 1
ATOM 803 N N . TYR A 1 100 ? 3.842 -7.353 4.264 1.00 92.50 100 TYR A N 1
ATOM 804 C CA . TYR A 1 100 ? 4.895 -6.424 4.614 1.00 92.50 100 TYR A CA 1
ATOM 805 C C . TYR A 1 100 ? 6.140 -6.704 3.775 1.00 92.50 100 TYR A C 1
ATOM 807 O O . TYR A 1 100 ? 6.656 -7.820 3.743 1.00 92.50 100 TYR A O 1
ATOM 815 N N . ILE A 1 101 ? 6.655 -5.651 3.158 1.00 91.19 101 ILE A N 1
ATOM 816 C CA . ILE A 1 101 ? 7.957 -5.616 2.509 1.00 91.19 101 ILE A CA 1
ATOM 817 C C . ILE A 1 101 ? 8.905 -4.834 3.434 1.00 91.19 101 ILE A C 1
ATOM 819 O O . ILE A 1 101 ? 8.494 -3.826 4.023 1.00 91.19 101 ILE A O 1
ATOM 823 N N . PRO A 1 102 ? 10.175 -5.258 3.589 1.00 90.62 102 PRO A N 1
ATOM 824 C CA . PRO A 1 102 ? 11.161 -4.520 4.370 1.00 90.62 102 PRO A CA 1
ATOM 825 C C . PRO A 1 102 ? 11.208 -3.020 4.050 1.00 90.62 102 PRO A C 1
ATOM 827 O O . PRO A 1 102 ? 10.813 -2.569 2.977 1.00 90.62 102 PRO A O 1
ATOM 830 N N . VAL A 1 103 ? 11.763 -2.245 4.985 1.00 91.94 103 VAL A N 1
ATOM 831 C CA . VAL A 1 103 ? 11.849 -0.777 4.882 1.00 91.94 103 VAL A CA 1
ATOM 832 C C . VAL A 1 103 ? 10.464 -0.113 4.957 1.00 91.94 103 VAL A C 1
ATOM 834 O O . VAL A 1 103 ? 10.112 0.739 4.142 1.00 91.94 103 VAL A O 1
ATOM 837 N N . ASN A 1 104 ? 9.682 -0.501 5.970 1.00 93.75 104 ASN A N 1
ATOM 838 C CA . ASN A 1 104 ? 8.392 0.098 6.318 1.00 93.75 104 ASN A CA 1
ATOM 839 C C . ASN A 1 104 ? 7.402 0.139 5.141 1.00 93.75 104 ASN A C 1
ATOM 841 O O . ASN A 1 104 ? 6.727 1.145 4.959 1.00 93.75 104 ASN A O 1
ATOM 845 N N . THR A 1 105 ? 7.328 -0.907 4.314 1.00 96.38 105 THR A N 1
ATOM 846 C CA . THR A 1 105 ? 6.504 -0.901 3.094 1.00 96.38 105 THR A CA 1
ATOM 847 C C . THR A 1 105 ? 5.455 -2.011 3.131 1.00 96.38 105 THR A C 1
ATOM 849 O O . THR A 1 105 ? 5.710 -3.089 3.649 1.00 96.38 105 THR A O 1
ATOM 852 N N . TYR A 1 106 ? 4.261 -1.767 2.599 1.00 96.56 106 TYR A N 1
ATOM 853 C CA . TYR A 1 106 ? 3.212 -2.781 2.450 1.00 9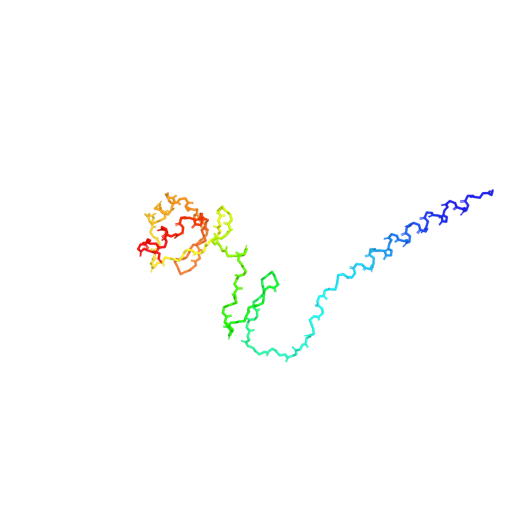6.56 106 TYR A CA 1
ATOM 854 C C . TYR A 1 106 ? 2.736 -2.867 1.005 1.00 96.56 106 TYR A C 1
ATOM 856 O O . TYR A 1 106 ? 2.622 -1.845 0.325 1.00 96.56 106 TYR A O 1
ATOM 864 N N . ILE A 1 107 ? 2.381 -4.074 0.569 1.00 96.75 107 ILE A N 1
ATOM 865 C CA . ILE A 1 107 ? 1.507 -4.254 -0.591 1.00 96.75 107 ILE A CA 1
ATOM 866 C C . ILE A 1 107 ? 0.085 -3.925 -0.139 1.00 96.75 107 ILE A C 1
ATOM 868 O O . ILE A 1 107 ? -0.411 -4.489 0.839 1.00 96.75 107 ILE A O 1
ATOM 872 N N . ILE A 1 108 ? -0.584 -3.021 -0.845 1.00 96.38 108 ILE A N 1
ATOM 873 C CA . ILE A 1 108 ? -1.961 -2.629 -0.545 1.00 96.38 108 ILE A CA 1
ATOM 874 C C . ILE A 1 108 ? -2.866 -2.796 -1.762 1.00 96.38 108 ILE A C 1
ATOM 876 O O . ILE A 1 108 ? -2.412 -2.635 -2.892 1.00 96.38 108 ILE A O 1
ATOM 880 N N . LYS A 1 109 ? -4.156 -3.055 -1.532 1.00 96.12 109 LYS A N 1
ATOM 881 C CA . LYS A 1 109 ? -5.227 -2.791 -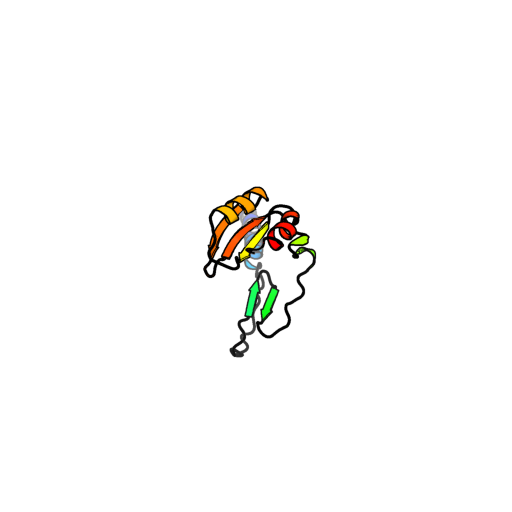2.501 1.00 96.12 109 LYS A CA 1
ATOM 882 C C . LYS A 1 109 ? -5.921 -1.489 -2.148 1.00 96.12 109 LYS A C 1
ATOM 884 O O . LYS A 1 109 ? -6.370 -1.345 -1.011 1.00 96.12 109 LYS A O 1
ATOM 889 N N . ALA A 1 110 ? -6.077 -0.591 -3.110 1.00 94.81 110 ALA A N 1
ATOM 890 C CA . ALA A 1 110 ? -6.833 0.645 -2.928 1.00 94.81 110 ALA A CA 1
ATOM 891 C C . ALA A 1 110 ? -7.540 1.066 -4.222 1.00 94.81 110 ALA A C 1
ATOM 893 O O . ALA A 1 110 ? -7.147 0.659 -5.316 1.00 94.81 110 ALA A O 1
ATOM 894 N N . HIS A 1 111 ? -8.580 1.888 -4.089 1.00 91.75 111 HIS A N 1
ATOM 895 C CA . HIS A 1 111 ? -9.178 2.586 -5.224 1.00 91.75 111 HIS A CA 1
ATOM 896 C C . HIS A 1 111 ? -8.307 3.787 -5.615 1.00 91.75 111 HIS A C 1
ATOM 898 O O . HIS A 1 111 ? -7.711 4.421 -4.739 1.00 91.75 111 HIS A O 1
ATOM 904 N N . ALA A 1 112 ? -8.253 4.125 -6.907 1.00 86.75 112 ALA A N 1
ATOM 905 C CA . ALA A 1 112 ? -7.456 5.255 -7.394 1.00 86.75 112 ALA A CA 1
ATOM 906 C C . ALA A 1 112 ? -7.858 6.586 -6.724 1.00 86.75 112 ALA A C 1
ATOM 908 O O . ALA A 1 112 ? -6.999 7.398 -6.388 1.00 86.75 112 ALA A O 1
ATOM 909 N N . GLU A 1 113 ? -9.150 6.767 -6.444 1.00 88.25 113 GLU A N 1
ATOM 910 C CA . GLU A 1 113 ? -9.701 7.958 -5.777 1.00 88.25 113 GLU A CA 1
ATOM 911 C C . GLU A 1 113 ? -9.203 8.133 -4.333 1.00 88.25 113 GLU A C 1
ATOM 913 O O . GLU A 1 113 ? -9.020 9.259 -3.867 1.00 88.25 113 GLU A O 1
ATOM 918 N N . SER A 1 114 ? -8.923 7.035 -3.623 1.00 90.31 114 SER A N 1
ATOM 919 C CA . SER A 1 114 ? -8.431 7.083 -2.240 1.00 90.31 114 SER A CA 1
ATOM 920 C C . SER A 1 114 ? -6.949 7.466 -2.158 1.00 90.31 114 SER A C 1
ATOM 922 O O . SER A 1 114 ? -6.475 7.858 -1.090 1.00 90.31 114 SER A O 1
ATOM 924 N N . LEU A 1 115 ? -6.190 7.373 -3.260 1.00 90.75 115 LEU A N 1
ATOM 925 C CA . LEU A 1 115 ? -4.734 7.561 -3.252 1.00 90.75 115 LEU A CA 1
ATOM 926 C C . LEU A 1 115 ? -4.318 8.963 -2.814 1.00 90.75 115 LEU A C 1
ATOM 928 O O . LEU A 1 115 ? -3.357 9.099 -2.062 1.00 90.75 115 LEU A O 1
ATOM 932 N N . GLU A 1 116 ? -5.043 10.000 -3.228 1.00 91.44 116 GLU A N 1
ATOM 933 C CA . GLU A 1 116 ? -4.720 11.373 -2.828 1.00 91.44 116 GLU A CA 1
ATOM 934 C C . GLU A 1 116 ? -4.948 11.607 -1.332 1.00 91.44 116 GLU A C 1
ATOM 936 O O . GLU A 1 116 ? -4.195 12.342 -0.695 1.00 91.44 116 GLU A O 1
ATOM 941 N N . GLN A 1 117 ? -5.932 10.933 -0.733 1.00 94.44 117 GLN A N 1
ATOM 942 C CA . GLN A 1 117 ? -6.150 10.987 0.714 1.00 94.44 117 GLN A CA 1
ATOM 943 C C . GLN A 1 117 ? -5.062 10.218 1.470 1.00 94.44 117 GLN A C 1
ATOM 945 O O . GLN A 1 117 ? -4.566 10.699 2.489 1.00 94.44 117 GLN A O 1
ATOM 950 N N . ILE A 1 118 ? -4.649 9.059 0.948 1.00 95.00 118 ILE A N 1
ATOM 951 C CA . ILE A 1 118 ? -3.567 8.238 1.511 1.00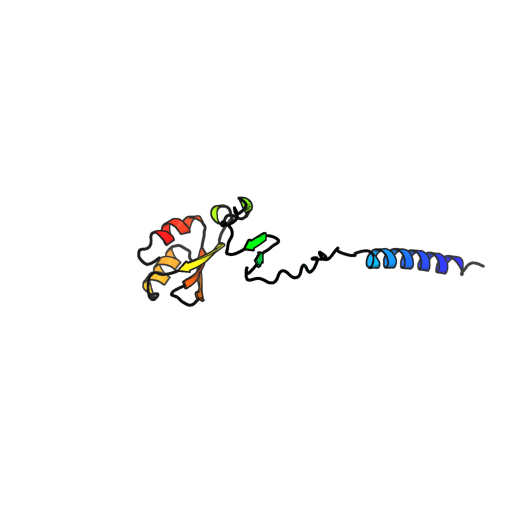 95.00 118 ILE A CA 1
ATOM 952 C C . ILE A 1 118 ? -2.236 9.002 1.477 1.00 95.00 118 ILE A C 1
ATOM 954 O O . ILE A 1 118 ? -1.561 9.082 2.499 1.00 95.00 118 ILE A O 1
ATOM 958 N N . LYS A 1 119 ? -1.881 9.629 0.347 1.00 94.06 119 LYS A N 1
ATOM 959 C CA . LYS A 1 119 ? -0.635 10.408 0.183 1.00 94.06 119 LYS A CA 1
ATOM 960 C C . LYS A 1 119 ? -0.529 11.605 1.130 1.00 94.06 119 LYS A C 1
ATOM 962 O O . LYS A 1 119 ? 0.572 12.039 1.445 1.00 94.06 119 LYS A O 1
ATOM 967 N N . ARG A 1 120 ? -1.660 12.162 1.571 1.00 96.12 120 ARG A N 1
ATOM 968 C CA . ARG A 1 120 ? -1.702 13.295 2.512 1.00 96.12 120 ARG A CA 1
ATOM 969 C C . ARG A 1 120 ? -1.529 12.874 3.969 1.00 96.12 120 ARG A C 1
ATOM 971 O O . ARG A 1 120 ? -1.422 13.742 4.835 1.00 96.12 120 ARG A O 1
ATOM 978 N N . LYS A 1 121 ? -1.522 11.572 4.269 1.00 95.75 121 LYS A N 1
ATOM 979 C CA . LYS A 1 121 ? -1.296 11.091 5.632 1.00 95.75 121 LYS A CA 1
ATOM 980 C C . LYS A 1 121 ? 0.125 11.445 6.080 1.00 95.75 121 LYS A C 1
ATOM 982 O O . LYS A 1 121 ? 1.072 11.229 5.330 1.00 95.75 121 LYS A O 1
ATOM 987 N N . PRO A 1 122 ? 0.314 11.942 7.315 1.00 95.88 122 PRO A N 1
ATOM 988 C CA . PRO A 1 122 ? 1.621 12.417 7.768 1.00 95.88 122 PRO A CA 1
ATOM 989 C C . PRO A 1 122 ? 2.680 11.304 7.821 1.00 95.88 122 PRO A C 1
ATOM 991 O O . PRO A 1 122 ? 3.871 11.598 7.728 1.00 95.88 122 PRO A O 1
ATOM 994 N N . TYR A 1 123 ? 2.250 10.044 7.933 1.00 94.50 123 TYR A N 1
ATOM 995 C CA . TYR A 1 123 ? 3.088 8.847 8.028 1.00 94.50 123 TYR A CA 1
ATOM 996 C C . TYR A 1 123 ? 3.380 8.148 6.691 1.00 94.50 123 TYR A C 1
ATOM 998 O O . TYR A 1 123 ? 4.148 7.186 6.697 1.00 94.50 123 TYR A O 1
ATOM 1006 N N . VAL A 1 124 ? 2.787 8.599 5.581 1.00 90.88 124 VAL A N 1
ATOM 1007 C CA . VAL A 1 124 ? 3.067 8.140 4.204 1.00 90.88 124 VAL A CA 1
ATOM 1008 C C . VAL A 1 124 ? 4.083 9.082 3.572 1.00 90.88 124 VAL A C 1
ATOM 1010 O O . VAL A 1 124 ? 5.075 8.597 2.998 1.00 90.88 124 VAL A O 1
#

Secondary structure (DSSP, 8-state):
--HHHHHHHHHHHHHHHHHHHTT---------------S--EEEETTEEEETTSPPPPPPGGGSGGGS-SEEEEEEE-SSSPPHHHHHHHHHTTPEEEEEETTTEEEEEEEGGGHHHHHTSTT-

Organism: NCBI:txid1817863

Foldseek 3Di:
DPPVVVVVVVVVVVVVVVVVVVPPPPVPPPPDPDVPPDDWPFDDDPNDTDTPPDDDDDDPPCRDLLNDPDKDKDKDAWPDADDPVLVVVCVVLVKDWDDDDPRRITIIIHGSVSVVVNVPPPGD